Protein AF-A0AAV5VE83-F1 (afdb_monomer_lite)

InterPro domains:
  IPR029058 Alpha/Beta hydrolase fold [G3DSA:3.40.50.1820] (1-94)
  IPR029058 Alpha/Beta hydrolase fold [SSF53474] (2-59)

Foldseek 3Di:
DDPPPCVCLAPVPVVVNVVCVVVVNDDPFSVLLSVLVNQQVVCCLQAVGSPDDDQDPQRWDWDRTSDIDDIDGCVCVVVCCVPVNVVCVVVVNPPDPPDCDVVNVVCCVVCVVVVVVVSVVPDDPPRDHPDPDDPPPDD

Radius of gyration: 19.57 Å; chains: 1; bounding box: 44×29×53 Å

Sequence (139 aa):
TIHCMELCFLWFYPYEWEKAQAEGRIKSSDLHVADNLGQAWTNFAKYGTPGWAPMGDDFEFVVISDTVSDMMHDWGAQADLLFNEELPALLKMDLHPFHIDPVVKNQIEIQAPIILQTWLKATCPSWKPLDTDTVTVFP

Secondary structure (DSSP, 8-state):
--TTTTHHHHH--HHHHHHHHHTT---HHHHHHHHHHHHHHHHHHHHSSSSSPPP-TT--B--BSSSBPPPB--TTHHHHIIIIIIHHHHTT----S----HHHHHHHHHHHHHHHHHHHHHS-TT---S--S------

Organism: NCBI:txid1538716

pLDDT: mean 78.31, std 16.54, range [28.62, 94.81]

Structure (mmCIF, N/CA/C/O backbone):
data_AF-A0AAV5VE83-F1
#
_entry.id   AF-A0AAV5VE83-F1
#
loop_
_atom_site.group_PDB
_atom_site.id
_atom_site.type_symbol
_atom_site.label_atom_id
_atom_site.label_alt_id
_atom_site.label_comp_id
_atom_site.label_asym_id
_atom_site.label_entity_id
_atom_site.label_seq_id
_atom_site.pdbx_PDB_ins_code
_atom_site.Cartn_x
_atom_site.Cartn_y
_atom_site.Cartn_z
_atom_site.occupancy
_atom_site.B_iso_or_equiv
_atom_site.auth_seq_id
_atom_site.auth_comp_id
_atom_site.auth_asym_id
_atom_site.auth_atom_id
_atom_site.pdbx_PDB_model_num
ATOM 1 N N . THR A 1 1 ? -12.213 7.753 -6.644 1.00 57.03 1 THR A N 1
ATOM 2 C CA . THR A 1 1 ? -11.372 7.306 -5.512 1.00 57.03 1 THR A CA 1
ATOM 3 C C . THR A 1 1 ? -10.569 8.498 -5.040 1.00 57.03 1 THR A C 1
ATOM 5 O O . THR A 1 1 ? -10.124 9.258 -5.891 1.00 57.03 1 THR A O 1
ATOM 8 N N . ILE A 1 2 ? -10.457 8.733 -3.731 1.00 77.12 2 ILE A N 1
ATOM 9 C CA . ILE A 1 2 ? -9.616 9.814 -3.188 1.00 77.12 2 ILE A CA 1
ATOM 10 C C . ILE A 1 2 ? -8.228 9.218 -2.926 1.00 77.12 2 ILE A C 1
ATOM 12 O O . ILE A 1 2 ? -8.132 8.119 -2.386 1.00 77.12 2 ILE A O 1
ATOM 16 N N . HIS A 1 3 ? -7.177 9.906 -3.365 1.00 78.06 3 HIS A N 1
ATOM 17 C CA . HIS A 1 3 ? -5.789 9.482 -3.179 1.00 78.06 3 HIS A CA 1
ATOM 18 C C . HIS A 1 3 ? -5.358 9.653 -1.711 1.00 78.06 3 HIS A C 1
ATOM 20 O O . HIS A 1 3 ? -5.815 10.589 -1.055 1.00 78.06 3 HIS A O 1
ATOM 26 N N . CYS A 1 4 ? -4.486 8.770 -1.215 1.00 80.75 4 CYS A N 1
ATOM 27 C CA . CYS A 1 4 ? -3.943 8.771 0.153 1.00 80.75 4 CYS A CA 1
ATOM 28 C C . CYS A 1 4 ? -4.943 8.472 1.287 1.00 80.75 4 CYS A C 1
ATOM 30 O O . CYS A 1 4 ? -4.666 8.778 2.450 1.00 80.75 4 CYS A O 1
ATOM 32 N N . MET A 1 5 ? -6.112 7.895 0.990 1.00 84.25 5 MET A N 1
ATOM 33 C CA . MET A 1 5 ? -7.103 7.569 2.028 1.00 84.25 5 MET A CA 1
ATOM 34 C C . MET A 1 5 ? -6.631 6.463 2.978 1.00 84.25 5 MET A C 1
ATOM 36 O O . MET A 1 5 ? -7.102 6.392 4.106 1.00 84.25 5 MET A O 1
ATOM 40 N N . GLU A 1 6 ? -5.691 5.621 2.561 1.00 87.38 6 GLU A N 1
ATOM 41 C CA . GLU A 1 6 ? -5.097 4.560 3.375 1.00 87.38 6 GLU A CA 1
ATOM 42 C C . GLU A 1 6 ? -4.247 5.096 4.539 1.00 87.38 6 GLU A C 1
ATOM 44 O O . GLU A 1 6 ? -4.106 4.431 5.566 1.00 87.38 6 GLU A O 1
ATOM 49 N N . LEU A 1 7 ? -3.722 6.325 4.427 1.00 87.25 7 LEU A N 1
ATOM 50 C CA . LEU A 1 7 ? -2.830 6.901 5.436 1.00 87.25 7 LEU A CA 1
ATOM 51 C C . LEU A 1 7 ? -3.508 7.082 6.795 1.00 87.25 7 LEU A C 1
ATOM 53 O O . LEU A 1 7 ? -2.853 6.926 7.827 1.00 87.25 7 LEU A O 1
ATOM 57 N N . CYS A 1 8 ? -4.807 7.398 6.824 1.00 86.69 8 CYS A N 1
ATOM 58 C CA . CYS A 1 8 ? -5.513 7.554 8.092 1.00 86.69 8 CYS A CA 1
ATOM 59 C C . CYS A 1 8 ? -5.654 6.217 8.830 1.00 86.69 8 CYS A C 1
ATOM 61 O O . CYS A 1 8 ? -5.597 6.215 10.056 1.00 86.69 8 CYS A O 1
ATOM 63 N N . PHE A 1 9 ? -5.760 5.095 8.112 1.00 88.38 9 PHE A N 1
ATOM 64 C CA . PHE A 1 9 ? -5.822 3.754 8.696 1.00 88.38 9 PHE A CA 1
ATOM 65 C C . PHE A 1 9 ? -4.462 3.282 9.215 1.00 88.38 9 PHE A C 1
ATOM 67 O O . PHE A 1 9 ? -4.409 2.587 10.223 1.00 88.38 9 PHE A O 1
ATOM 74 N N . LEU A 1 10 ? -3.364 3.677 8.565 1.00 86.94 10 LEU A N 1
ATOM 75 C CA . LEU A 1 10 ? -2.021 3.285 8.996 1.00 86.94 10 LEU A CA 1
ATOM 76 C C . LEU A 1 10 ? -1.505 4.125 10.174 1.00 86.94 10 LEU A C 1
ATOM 78 O O . LEU A 1 10 ? -0.930 3.591 11.120 1.00 86.94 10 LEU A O 1
ATOM 82 N N . TRP A 1 11 ? -1.696 5.446 10.117 1.00 84.88 11 TRP A N 1
ATOM 83 C CA . TRP A 1 11 ? -1.089 6.382 11.071 1.00 84.88 11 TRP A CA 1
ATOM 84 C C . TRP A 1 11 ? -2.025 6.851 12.177 1.00 84.88 11 TRP A C 1
ATOM 86 O O . TRP A 1 11 ? -1.569 7.551 13.081 1.00 84.88 11 TRP A O 1
ATOM 96 N N . PHE A 1 12 ? -3.312 6.497 12.106 1.00 82.62 12 PHE A N 1
ATOM 97 C CA . PHE A 1 12 ? -4.325 6.894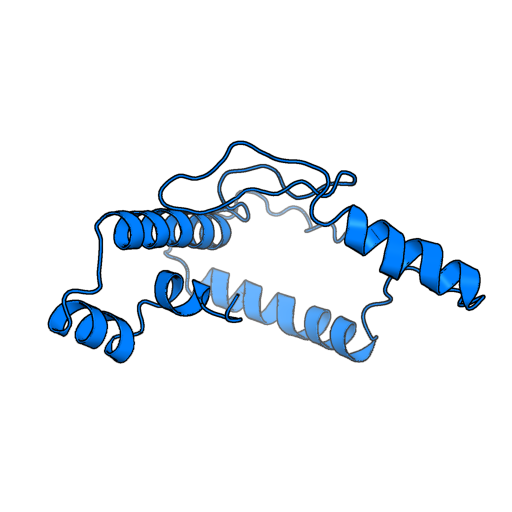 13.085 1.00 82.62 12 PHE A CA 1
ATOM 98 C C . PHE A 1 12 ? -4.253 8.384 13.435 1.00 82.62 12 PHE A C 1
ATOM 100 O O . PHE A 1 12 ? -4.222 8.751 14.609 1.00 82.62 12 PHE A O 1
ATOM 107 N N . TYR A 1 13 ? -4.181 9.258 12.421 1.00 78.94 13 TYR A N 1
ATOM 108 C CA . TYR A 1 13 ? -4.071 10.698 12.658 1.00 78.94 13 TYR A CA 1
ATOM 109 C C . TYR A 1 13 ? -5.173 11.157 13.627 1.00 78.94 13 TYR A C 1
ATOM 111 O O . TYR A 1 13 ? -6.351 11.073 13.258 1.00 78.94 13 TYR A O 1
ATOM 119 N N . PRO A 1 14 ? -4.820 11.638 14.842 1.00 77.94 14 PRO A N 1
ATOM 120 C CA . PRO A 1 14 ? -5.799 11.808 15.914 1.00 77.94 14 PRO A CA 1
ATOM 121 C C . PRO A 1 14 ? -6.956 12.716 15.515 1.00 77.94 14 PRO A C 1
ATOM 123 O O . PRO A 1 14 ? -8.110 12.365 15.722 1.00 77.94 14 PRO A O 1
ATOM 126 N N . TYR A 1 15 ? -6.658 13.824 14.830 1.00 80.19 15 TYR A N 1
ATOM 127 C CA . TYR A 1 15 ? -7.673 14.760 14.346 1.00 80.19 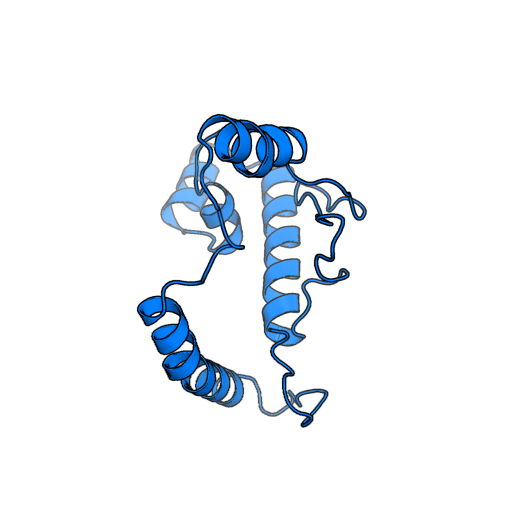15 TYR A CA 1
ATOM 128 C C . TYR A 1 15 ? -8.741 14.092 13.466 1.00 80.19 15 TYR A C 1
ATOM 130 O O . TYR A 1 15 ? -9.929 14.359 13.634 1.00 80.19 15 TYR A O 1
ATOM 138 N N . GLU A 1 16 ? -8.339 13.217 12.542 1.00 80.94 16 GLU A N 1
ATOM 139 C CA . GLU A 1 16 ? -9.264 12.577 11.603 1.00 80.94 16 GLU A CA 1
ATOM 140 C C . GLU A 1 16 ? -10.117 11.509 12.294 1.00 80.94 16 GLU A C 1
ATOM 142 O O . GLU A 1 16 ? -11.332 11.453 12.085 1.00 80.94 16 GLU A O 1
ATOM 147 N N . TRP A 1 17 ? -9.502 10.699 13.160 1.00 82.25 17 TRP A N 1
ATOM 148 C CA . TRP A 1 17 ? -10.191 9.630 13.885 1.00 82.25 17 TRP A CA 1
ATOM 149 C C . TRP A 1 17 ? -11.103 10.164 14.988 1.00 82.25 17 TRP A C 1
ATOM 151 O O . TRP A 1 17 ? -12.256 9.753 15.070 1.00 82.25 17 TRP A O 1
ATOM 161 N N . GLU A 1 18 ? -10.653 11.1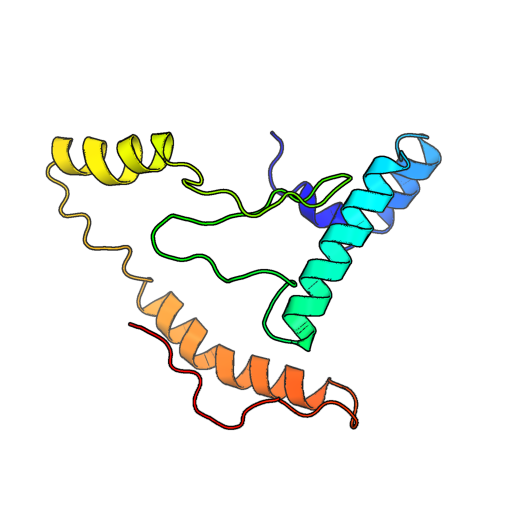28 15.789 1.00 87.00 18 GLU A N 1
ATOM 162 C CA . GLU A 1 18 ? -11.479 11.751 16.831 1.00 87.00 18 GLU A CA 1
ATOM 163 C C . GLU A 1 18 ? -12.685 12.472 16.224 1.00 87.00 18 GLU A C 1
ATOM 165 O O . GLU A 1 18 ? -13.811 12.329 16.707 1.00 87.00 18 GLU A O 1
ATOM 170 N N . LYS A 1 19 ? -12.479 13.196 15.117 1.00 85.69 19 LYS A N 1
ATOM 171 C CA . LYS A 1 19 ? -13.570 13.844 14.385 1.00 85.69 19 LYS A CA 1
ATOM 172 C C . LYS A 1 19 ? -14.536 12.821 13.795 1.00 85.69 19 LYS A C 1
ATOM 174 O O . LYS A 1 19 ? -15.746 12.977 13.942 1.00 85.69 19 LYS A O 1
ATOM 179 N N . ALA A 1 20 ? -14.031 11.766 13.155 1.00 85.25 20 ALA A N 1
ATOM 180 C CA . ALA A 1 20 ? -14.874 10.704 12.609 1.00 85.25 20 ALA A CA 1
ATOM 181 C C . ALA A 1 20 ? -15.658 9.967 13.706 1.00 85.25 20 ALA A C 1
ATOM 183 O O . ALA A 1 20 ? -16.818 9.617 13.488 1.00 85.25 20 ALA A O 1
ATOM 184 N N . GLN A 1 21 ? -15.068 9.779 14.888 1.00 86.94 21 GLN A N 1
ATOM 185 C CA . GLN A 1 21 ? -15.745 9.218 16.054 1.00 86.94 21 GLN A CA 1
ATOM 186 C C . GLN A 1 21 ? -16.868 10.140 16.539 1.00 86.94 21 GLN A C 1
ATOM 188 O O . GLN A 1 21 ? -17.998 9.685 16.713 1.00 86.94 21 GLN A O 1
ATOM 193 N N . ALA A 1 22 ? -16.576 11.431 16.726 1.00 90.88 22 ALA A N 1
ATOM 194 C CA . ALA A 1 22 ? -17.547 12.424 17.188 1.00 90.88 22 ALA A CA 1
ATOM 195 C C . ALA A 1 22 ? -18.729 12.582 16.216 1.00 90.88 22 ALA A C 1
ATOM 197 O O . ALA A 1 22 ? -19.867 12.767 16.641 1.00 90.88 22 ALA A O 1
ATOM 198 N N . GLU A 1 23 ? -18.466 12.465 14.914 1.00 94.00 23 GLU A N 1
ATOM 199 C CA . GLU A 1 23 ? -19.474 12.511 13.850 1.00 94.00 23 GLU A CA 1
ATOM 200 C C . GLU A 1 23 ? -20.175 11.157 13.616 1.00 94.00 23 GLU A C 1
ATOM 202 O O . GLU A 1 23 ? -21.041 11.060 12.747 1.00 94.00 23 GLU A O 1
ATOM 207 N N . GLY A 1 24 ? -19.817 10.102 14.360 1.00 90.88 24 GLY A N 1
ATOM 208 C CA . GLY A 1 24 ? -20.417 8.769 14.228 1.00 90.88 24 GLY A CA 1
ATOM 209 C C . GLY A 1 24 ? -20.141 8.089 12.882 1.00 90.88 24 GLY A C 1
ATOM 210 O O . GLY A 1 24 ? -20.942 7.276 12.424 1.00 90.88 24 GLY A O 1
ATOM 211 N N . ARG A 1 25 ? -19.032 8.443 12.220 1.00 89.75 25 ARG A N 1
ATOM 212 C CA . ARG A 1 25 ? -18.656 7.933 10.892 1.00 89.75 25 ARG A CA 1
ATOM 213 C C . ARG A 1 25 ? -17.814 6.661 10.928 1.00 89.75 25 ARG A C 1
ATOM 215 O O . ARG A 1 25 ? -17.749 5.993 9.902 1.00 89.75 25 ARG A O 1
ATOM 222 N N . ILE A 1 26 ? -17.199 6.336 12.066 1.00 88.75 26 ILE A N 1
ATOM 223 C CA . ILE A 1 26 ? -16.399 5.114 12.228 1.00 88.75 26 ILE A CA 1
ATOM 224 C C . ILE A 1 26 ? -17.320 3.900 12.319 1.00 88.75 26 ILE A C 1
ATOM 226 O O . ILE A 1 26 ? -18.208 3.832 13.173 1.00 88.75 26 ILE A O 1
ATOM 230 N N . LYS A 1 27 ? -17.060 2.914 11.468 1.00 90.50 27 LYS A N 1
ATOM 231 C CA . LYS A 1 27 ? -17.705 1.602 11.467 1.00 90.50 27 LYS A CA 1
ATOM 232 C C . LYS A 1 27 ? -16.735 0.536 11.965 1.00 90.50 27 LYS A C 1
ATOM 234 O O . LYS A 1 27 ? -15.521 0.693 11.891 1.00 90.50 27 LYS A O 1
ATOM 239 N N . SER A 1 28 ? -17.264 -0.606 12.400 1.00 90.12 28 SER A N 1
ATOM 240 C CA . SER A 1 28 ? -16.435 -1.765 12.768 1.00 90.12 28 SER A CA 1
ATOM 241 C C . SER A 1 28 ? -15.534 -2.233 11.619 1.00 90.12 28 SER A C 1
ATOM 243 O O . SER A 1 28 ? -14.399 -2.623 11.859 1.00 90.12 28 SER A O 1
ATOM 245 N N . SER A 1 29 ? -16.002 -2.120 10.372 1.00 89.69 29 SER A N 1
ATOM 246 C CA . SER A 1 29 ? -15.196 -2.408 9.181 1.00 89.69 29 SER A CA 1
ATOM 247 C C . SER A 1 29 ? -13.955 -1.520 9.078 1.00 89.69 29 SER A C 1
ATOM 249 O O . SER A 1 29 ? -12.907 -2.001 8.671 1.00 89.69 29 SER A O 1
ATOM 251 N N . ASP A 1 30 ? -14.042 -0.250 9.483 1.00 89.19 30 ASP A N 1
ATOM 252 C CA . ASP A 1 30 ? -12.918 0.692 9.414 1.00 89.19 30 ASP A CA 1
ATOM 253 C C . ASP A 1 30 ? -11.811 0.297 10.401 1.00 89.19 30 ASP A C 1
ATOM 255 O O . ASP A 1 30 ? -10.624 0.408 10.100 1.00 89.19 30 ASP A O 1
ATOM 259 N N . LEU A 1 31 ? -12.205 -0.224 11.567 1.00 89.94 31 LEU A N 1
ATOM 260 C CA . LEU A 1 31 ? -11.276 -0.762 12.560 1.00 89.94 31 LEU A CA 1
ATOM 261 C C . LEU A 1 31 ? -10.593 -2.038 12.059 1.00 89.94 31 LEU A C 1
ATOM 263 O O . LEU A 1 31 ? -9.395 -2.193 12.266 1.00 89.94 31 LEU A O 1
ATOM 267 N N . HIS A 1 32 ? -11.322 -2.921 11.370 1.00 90.75 32 HIS A N 1
ATOM 268 C CA . HIS A 1 32 ? -10.728 -4.122 10.772 1.00 90.75 32 HIS A CA 1
ATOM 269 C C . HIS A 1 32 ? -9.735 -3.775 9.658 1.00 90.75 32 HIS A C 1
ATOM 271 O O . HIS A 1 32 ? -8.651 -4.348 9.615 1.00 90.75 32 HIS A O 1
ATOM 277 N N . VAL A 1 33 ? -10.058 -2.801 8.799 1.00 92.31 33 VAL A N 1
ATOM 278 C CA . VAL A 1 33 ? -9.121 -2.298 7.778 1.00 92.31 33 VAL A CA 1
ATOM 279 C C . VAL A 1 33 ? -7.838 -1.795 8.437 1.00 92.31 33 VAL A C 1
ATOM 281 O O . VAL A 1 33 ? -6.744 -2.142 7.994 1.00 92.31 33 VAL A O 1
ATOM 284 N N . ALA A 1 34 ? -7.963 -1.002 9.505 1.00 90.81 34 ALA A N 1
ATOM 285 C CA . ALA A 1 34 ? -6.813 -0.459 10.217 1.00 90.81 34 ALA A CA 1
ATOM 286 C C . ALA A 1 34 ? -5.959 -1.550 10.885 1.00 90.81 34 ALA A C 1
ATOM 288 O O . ALA A 1 34 ? -4.732 -1.488 10.819 1.00 90.81 34 ALA A O 1
ATOM 289 N N . ASP A 1 35 ? -6.591 -2.566 11.480 1.00 93.19 35 ASP A N 1
ATOM 290 C CA . ASP A 1 35 ? -5.898 -3.704 12.096 1.00 93.19 35 ASP A CA 1
ATOM 291 C C . ASP A 1 35 ? -5.157 -4.546 11.047 1.00 93.19 35 ASP A C 1
ATOM 293 O O . ASP A 1 35 ? -3.958 -4.786 11.182 1.00 93.19 35 ASP A O 1
ATOM 297 N N . ASN A 1 36 ? -5.824 -4.890 9.940 1.00 93.56 36 ASN A N 1
ATOM 298 C CA . ASN A 1 36 ? -5.231 -5.642 8.832 1.00 93.56 36 ASN A CA 1
ATOM 299 C C . ASN A 1 36 ? -4.036 -4.895 8.212 1.00 93.56 36 ASN A C 1
ATOM 301 O O . ASN A 1 36 ? -2.964 -5.472 8.010 1.00 93.56 36 ASN A O 1
ATOM 305 N N . LEU A 1 37 ? -4.198 -3.595 7.935 1.00 93.88 37 LEU A N 1
ATOM 306 C CA . LEU A 1 37 ? -3.141 -2.760 7.359 1.00 93.88 37 LEU A CA 1
ATOM 307 C C . LEU A 1 37 ? -1.977 -2.568 8.342 1.00 93.88 37 LEU A C 1
ATOM 309 O O . LEU A 1 37 ? -0.812 -2.680 7.955 1.00 93.88 37 LEU A O 1
ATOM 313 N N . GLY A 1 38 ? -2.279 -2.325 9.619 1.00 92.38 38 GLY A N 1
ATOM 314 C CA . GLY A 1 38 ? -1.283 -2.199 10.680 1.00 92.38 38 GLY A CA 1
ATOM 315 C C . GLY A 1 38 ? -0.506 -3.496 10.902 1.00 92.38 38 GLY A C 1
ATOM 316 O O . GLY A 1 38 ? 0.720 -3.470 11.049 1.00 92.38 38 GLY A O 1
ATOM 317 N N . GLN A 1 39 ? -1.178 -4.646 10.866 1.00 92.62 39 GLN A N 1
ATOM 318 C CA . GLN A 1 39 ? -0.535 -5.952 10.968 1.00 92.62 39 GLN A CA 1
ATOM 319 C C . GLN A 1 39 ? 0.402 -6.199 9.784 1.00 92.62 39 GLN A C 1
ATOM 321 O O . GLN A 1 39 ? 1.568 -6.521 10.002 1.00 92.62 39 GLN A O 1
ATOM 326 N N . ALA A 1 40 ? -0.058 -5.979 8.551 1.00 93.19 40 ALA A N 1
ATOM 327 C CA . ALA A 1 40 ? 0.775 -6.121 7.358 1.00 93.19 40 ALA A CA 1
ATOM 328 C C . ALA A 1 40 ? 2.012 -5.210 7.406 1.00 93.19 40 ALA A C 1
ATOM 330 O O . ALA A 1 40 ? 3.139 -5.666 7.201 1.00 93.19 40 ALA A O 1
ATOM 331 N N . TRP A 1 41 ? 1.824 -3.933 7.750 1.00 94.19 41 TRP A N 1
ATOM 332 C CA . TRP A 1 41 ? 2.919 -2.967 7.818 1.00 94.19 41 TRP A CA 1
ATOM 333 C C . TRP A 1 41 ? 3.926 -3.312 8.915 1.00 94.19 41 TRP A C 1
ATOM 335 O O . TRP A 1 41 ? 5.137 -3.269 8.703 1.00 94.19 41 TRP A O 1
ATOM 345 N N . THR A 1 42 ? 3.441 -3.705 10.095 1.00 89.94 42 THR A N 1
ATOM 346 C CA . THR A 1 42 ? 4.321 -4.086 11.206 1.00 89.94 42 THR A CA 1
ATOM 347 C C . THR A 1 42 ? 5.004 -5.430 10.978 1.00 89.94 42 THR A C 1
ATOM 349 O O . THR A 1 42 ? 6.152 -5.582 11.395 1.00 89.94 42 THR A O 1
ATOM 352 N N . ASN A 1 43 ? 4.363 -6.381 10.296 1.00 88.75 43 ASN A N 1
ATOM 353 C CA . ASN A 1 43 ? 5.000 -7.619 9.851 1.00 88.75 43 ASN A CA 1
ATOM 354 C C . ASN A 1 43 ? 6.125 -7.317 8.868 1.00 88.75 43 ASN A C 1
ATOM 356 O O . ASN A 1 43 ? 7.243 -7.784 9.076 1.00 88.75 43 ASN A O 1
ATOM 360 N N . PHE A 1 44 ? 5.872 -6.469 7.869 1.00 91.44 44 PHE A N 1
ATOM 361 C CA . PHE A 1 44 ? 6.902 -6.054 6.923 1.00 91.44 44 PHE A CA 1
ATOM 362 C C . PHE A 1 44 ? 8.089 -5.414 7.645 1.00 91.44 44 PHE A C 1
ATOM 364 O O . PHE A 1 44 ? 9.236 -5.797 7.434 1.00 91.44 44 PHE A O 1
ATOM 371 N N . ALA A 1 45 ? 7.816 -4.519 8.590 1.00 85.25 45 ALA A N 1
ATOM 372 C CA . ALA A 1 45 ? 8.856 -3.853 9.358 1.00 85.25 45 ALA A CA 1
ATOM 373 C C . ALA A 1 45 ? 9.661 -4.817 10.263 1.00 85.25 45 ALA A C 1
ATOM 375 O O . ALA A 1 45 ? 10.864 -4.639 10.463 1.00 85.25 45 ALA A O 1
ATOM 376 N N . LYS A 1 46 ? 9.013 -5.849 10.822 1.00 81.38 46 LYS A N 1
ATOM 377 C CA . LYS A 1 46 ? 9.647 -6.839 11.716 1.00 81.38 46 LYS A CA 1
ATOM 378 C C . LYS A 1 46 ? 10.375 -7.959 10.976 1.00 81.38 46 LYS A C 1
ATOM 380 O O . LYS A 1 46 ? 11.386 -8.444 11.484 1.00 81.38 46 LYS A O 1
ATOM 385 N N . TYR A 1 47 ? 9.829 -8.406 9.848 1.00 83.88 47 TYR A N 1
ATOM 386 C CA . TYR A 1 47 ? 10.184 -9.668 9.193 1.00 83.88 47 TYR A CA 1
ATOM 387 C C . TYR A 1 47 ? 10.593 -9.503 7.725 1.00 83.88 47 TYR A C 1
ATOM 389 O O . TYR A 1 47 ? 10.973 -10.485 7.098 1.00 83.88 47 TYR A O 1
ATOM 397 N N . GLY A 1 48 ? 10.501 -8.299 7.153 1.00 85.56 48 GLY A N 1
ATOM 398 C CA . GLY A 1 48 ? 10.741 -8.062 5.725 1.00 85.56 48 GLY A CA 1
ATOM 399 C C . GLY A 1 48 ? 9.633 -8.593 4.809 1.00 85.56 48 GLY A C 1
ATOM 400 O O . GLY A 1 48 ? 9.755 -8.514 3.593 1.00 85.56 48 GLY A O 1
ATOM 401 N N . THR A 1 49 ? 8.542 -9.118 5.372 1.00 90.94 49 THR A N 1
ATOM 402 C CA . THR A 1 49 ? 7.367 -9.605 4.640 1.00 90.94 49 THR A CA 1
ATOM 403 C C . THR A 1 49 ? 6.088 -9.182 5.362 1.00 90.94 49 THR A C 1
ATOM 405 O O . THR A 1 49 ? 6.032 -9.267 6.590 1.00 90.94 49 THR A O 1
ATOM 408 N N . PRO A 1 50 ? 5.044 -8.743 4.640 1.00 90.19 50 PRO A N 1
ATOM 409 C CA . PRO A 1 50 ? 3.759 -8.391 5.239 1.00 90.19 50 PRO A CA 1
ATOM 410 C C . PRO A 1 50 ? 2.935 -9.607 5.713 1.00 90.19 50 PRO A C 1
ATOM 412 O O . PRO A 1 50 ? 1.944 -9.431 6.421 1.00 90.19 50 PRO A O 1
ATOM 415 N N . GLY A 1 51 ? 3.358 -10.835 5.387 1.00 88.75 51 GLY A N 1
ATOM 416 C CA . GLY A 1 51 ? 2.630 -12.075 5.694 1.00 88.75 51 GLY A CA 1
ATOM 417 C C . GLY A 1 51 ? 2.161 -12.853 4.460 1.00 88.75 51 GLY A C 1
ATOM 418 O O . GLY A 1 51 ? 1.498 -13.874 4.603 1.00 88.75 51 GLY A O 1
ATOM 419 N N . TRP A 1 52 ? 2.523 -12.396 3.262 1.00 89.88 52 TRP A N 1
ATOM 420 C CA . TRP A 1 52 ? 2.280 -13.065 1.982 1.00 89.88 52 TRP A CA 1
ATOM 421 C C . TRP A 1 52 ? 3.530 -12.996 1.093 1.00 89.88 52 TRP A C 1
ATOM 423 O O . TRP A 1 52 ? 4.524 -12.349 1.444 1.00 89.88 52 TRP A O 1
ATOM 433 N N . ALA A 1 53 ? 3.497 -13.719 -0.029 1.00 88.88 53 ALA A N 1
ATOM 434 C CA . ALA A 1 53 ? 4.601 -13.763 -0.983 1.00 88.88 53 ALA A CA 1
ATOM 435 C C . ALA A 1 53 ? 4.832 -12.387 -1.647 1.00 88.88 53 ALA A C 1
ATOM 437 O O . ALA A 1 53 ? 3.880 -11.621 -1.798 1.00 88.88 53 ALA A O 1
ATOM 438 N N . PRO A 1 54 ? 6.079 -12.045 -2.014 1.00 87.31 54 PRO A N 1
ATOM 439 C CA . PRO A 1 54 ? 6.362 -10.826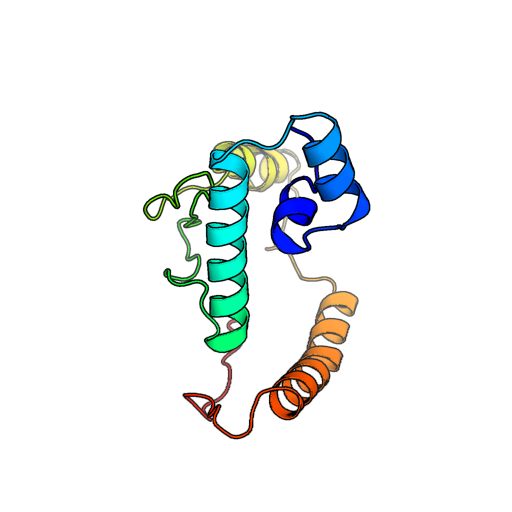 -2.767 1.00 87.31 54 PRO A CA 1
ATOM 440 C C . PRO A 1 54 ? 5.711 -10.868 -4.157 1.00 87.31 54 PRO A C 1
ATOM 442 O O . PRO A 1 54 ? 5.435 -11.947 -4.677 1.00 87.31 54 PRO A O 1
ATOM 445 N N . MET A 1 55 ? 5.508 -9.689 -4.748 1.00 87.69 55 MET A N 1
ATOM 446 C CA . MET A 1 55 ? 5.093 -9.554 -6.146 1.00 87.69 55 MET A CA 1
ATOM 447 C C . MET A 1 55 ? 6.169 -10.148 -7.065 1.00 87.69 55 MET A C 1
ATOM 449 O O . MET A 1 55 ? 7.354 -9.840 -6.904 1.00 87.69 55 MET A O 1
ATOM 453 N N . GLY A 1 56 ? 5.745 -11.002 -7.989 1.00 86.38 56 GLY A N 1
ATOM 454 C CA . GLY A 1 56 ? 6.533 -11.575 -9.070 1.00 86.38 56 GLY A CA 1
ATOM 455 C C . GLY A 1 56 ? 6.111 -11.016 -10.430 1.00 86.38 56 GLY A C 1
ATOM 456 O O . GLY A 1 56 ? 5.612 -9.893 -10.531 1.00 86.38 56 GLY A O 1
ATOM 457 N N . ASP A 1 57 ? 6.339 -11.807 -11.478 1.00 86.88 57 ASP A N 1
ATOM 458 C CA . ASP A 1 57 ? 6.138 -11.387 -12.871 1.00 86.88 57 ASP A CA 1
ATOM 459 C C . ASP A 1 57 ? 4.651 -11.276 -13.256 1.00 86.88 57 ASP A C 1
ATOM 461 O O . ASP A 1 57 ? 4.313 -10.550 -14.188 1.00 86.88 57 ASP A O 1
ATOM 465 N N . ASP A 1 58 ? 3.757 -11.930 -12.506 1.00 86.94 58 ASP A N 1
ATOM 466 C CA . ASP A 1 58 ? 2.304 -11.910 -12.734 1.00 86.94 58 ASP A CA 1
ATOM 467 C C . ASP A 1 58 ? 1.604 -10.778 -11.948 1.00 86.94 58 ASP A C 1
ATOM 469 O O . ASP A 1 58 ? 0.384 -10.797 -11.744 1.00 86.94 58 ASP A O 1
ATOM 473 N N . PHE A 1 59 ? 2.375 -9.792 -11.470 1.00 88.56 59 PHE A N 1
ATOM 474 C CA . PHE A 1 59 ? 1.898 -8.632 -10.712 1.00 88.56 59 PHE A CA 1
ATOM 475 C C . PHE A 1 59 ? 0.985 -9.013 -9.540 1.00 88.56 59 PHE A C 1
ATOM 477 O O . PHE A 1 59 ? -0.102 -8.448 -9.358 1.00 88.56 59 PHE A O 1
ATOM 484 N N . GLU A 1 60 ? 1.418 -9.989 -8.740 1.00 91.81 60 GLU A N 1
ATOM 485 C CA . GLU A 1 60 ? 0.636 -10.487 -7.620 1.00 91.81 60 GLU A CA 1
ATOM 486 C C . GLU A 1 60 ? 0.343 -9.398 -6.586 1.00 91.81 60 GLU A C 1
ATOM 488 O O . GLU A 1 60 ? 1.208 -8.602 -6.204 1.00 91.81 60 GLU A O 1
ATOM 493 N N . PHE A 1 61 ? -0.893 -9.379 -6.096 1.00 94.19 61 PHE A N 1
ATOM 494 C CA . PHE A 1 61 ? -1.353 -8.383 -5.139 1.00 94.19 61 PHE A CA 1
ATOM 495 C C . PHE A 1 61 ? -2.388 -8.947 -4.171 1.00 94.19 61 PHE A C 1
ATOM 497 O O . PHE A 1 61 ? -3.033 -9.960 -4.421 1.00 94.19 61 PHE A O 1
ATOM 504 N N . VAL A 1 62 ? -2.588 -8.239 -3.062 1.00 94.25 62 VAL A N 1
ATOM 505 C CA . VAL A 1 62 ? -3.683 -8.497 -2.124 1.00 94.25 62 VAL A CA 1
ATOM 506 C C . VAL A 1 62 ? -4.525 -7.241 -1.959 1.00 94.25 62 VAL A C 1
ATOM 508 O O . VAL A 1 62 ? -4.021 -6.117 -2.031 1.00 94.25 62 VAL A O 1
ATOM 511 N N . VAL A 1 63 ? -5.815 -7.424 -1.701 1.00 94.62 63 VAL A N 1
ATOM 512 C CA . VAL A 1 63 ? -6.725 -6.345 -1.325 1.00 94.62 63 VAL A CA 1
ATOM 513 C C . VAL A 1 63 ? -6.865 -6.340 0.190 1.00 94.62 63 VAL A C 1
ATOM 515 O O . VAL A 1 63 ? -7.329 -7.309 0.791 1.00 94.62 63 VAL A O 1
ATOM 518 N N . ILE A 1 64 ? -6.475 -5.227 0.808 1.00 93.31 64 ILE A N 1
ATOM 519 C CA . ILE A 1 64 ? -6.657 -4.994 2.241 1.00 93.31 64 ILE A CA 1
ATOM 520 C C . ILE A 1 64 ? -7.954 -4.212 2.432 1.00 93.31 64 ILE A C 1
ATOM 522 O O . ILE A 1 64 ? -8.077 -3.064 2.004 1.00 93.31 64 ILE A O 1
ATOM 526 N N . SER A 1 65 ? -8.926 -4.852 3.072 1.00 92.25 65 SER A N 1
ATOM 527 C CA . SER A 1 65 ? -10.236 -4.287 3.397 1.00 92.25 65 SER A CA 1
ATOM 528 C C . SER A 1 65 ? -10.645 -4.708 4.817 1.00 92.25 65 SER A C 1
ATOM 530 O O . SER A 1 65 ? -9.778 -4.910 5.672 1.00 92.25 65 SER A O 1
ATOM 532 N N . ASP A 1 66 ? -11.943 -4.846 5.098 1.00 89.75 66 ASP A N 1
ATOM 533 C CA . ASP A 1 66 ? -12.412 -5.448 6.354 1.00 89.75 66 ASP A CA 1
ATOM 534 C C . ASP A 1 66 ? -11.936 -6.904 6.508 1.00 89.75 66 ASP A C 1
ATOM 536 O O . ASP A 1 66 ? -11.792 -7.395 7.627 1.00 89.75 66 ASP A O 1
ATOM 540 N N . THR A 1 67 ? -11.596 -7.549 5.391 1.00 92.44 67 THR A N 1
ATOM 541 C CA . THR A 1 67 ? -10.754 -8.749 5.319 1.00 92.44 67 THR A CA 1
ATOM 542 C C . THR A 1 67 ? -9.548 -8.534 4.400 1.00 92.44 67 THR A C 1
ATOM 544 O O . THR A 1 67 ? -9.567 -7.655 3.533 1.00 92.44 67 THR A O 1
ATOM 547 N N . VAL A 1 68 ? -8.513 -9.362 4.549 1.00 92.00 68 VAL A N 1
ATOM 548 C CA . VAL A 1 68 ? -7.422 -9.476 3.566 1.00 92.00 68 VAL A CA 1
ATOM 549 C C . VAL A 1 68 ? -7.797 -10.559 2.557 1.00 92.00 68 VAL A C 1
ATOM 551 O O . VAL A 1 68 ? -8.207 -11.647 2.960 1.00 92.00 68 VAL A O 1
ATOM 554 N N . SER A 1 69 ? -7.708 -10.254 1.262 1.00 94.00 69 SER A N 1
ATOM 555 C CA . SER A 1 69 ? -7.987 -11.236 0.210 1.00 94.00 69 SER A CA 1
ATOM 556 C C . SER A 1 69 ? -6.917 -12.329 0.145 1.00 94.00 69 SER A C 1
ATOM 558 O O . SER A 1 69 ? -5.790 -12.143 0.604 1.00 94.00 69 SER A O 1
ATOM 560 N N . ASP A 1 70 ? -7.240 -13.431 -0.533 1.00 93.56 70 ASP A N 1
ATOM 561 C CA . ASP A 1 70 ? -6.212 -14.317 -1.082 1.00 93.56 70 ASP A CA 1
ATOM 562 C C . ASP A 1 70 ? -5.333 -13.562 -2.098 1.00 93.56 70 ASP A C 1
ATOM 564 O O . ASP A 1 70 ? -5.682 -12.461 -2.548 1.00 93.56 70 ASP A O 1
ATOM 568 N N . MET A 1 71 ? -4.193 -14.157 -2.461 1.00 94.31 71 MET A N 1
ATOM 569 C CA . MET A 1 71 ? -3.330 -13.610 -3.509 1.00 94.31 71 MET A CA 1
ATOM 570 C C . MET A 1 71 ? -4.094 -13.527 -4.834 1.00 94.31 71 MET A C 1
ATOM 572 O O . MET A 1 71 ? -4.688 -14.506 -5.289 1.00 94.31 71 MET A O 1
ATOM 576 N N . MET A 1 72 ? -4.071 -12.348 -5.438 1.00 94.81 72 MET A N 1
ATOM 577 C CA . MET A 1 72 ? -4.630 -12.046 -6.749 1.00 94.81 72 MET A CA 1
ATOM 578 C C . MET A 1 72 ? -3.492 -11.801 -7.745 1.00 94.81 72 MET A C 1
ATOM 580 O O . MET A 1 72 ? -2.363 -11.554 -7.335 1.00 94.81 72 MET A O 1
ATOM 584 N N . HIS A 1 73 ? -3.798 -11.847 -9.040 1.00 94.50 73 HIS A N 1
ATOM 585 C CA . HIS A 1 73 ? -2.840 -11.698 -10.144 1.00 94.50 73 HIS A CA 1
ATOM 586 C C . HIS A 1 73 ? -3.306 -10.608 -11.113 1.00 94.50 73 HIS A C 1
ATOM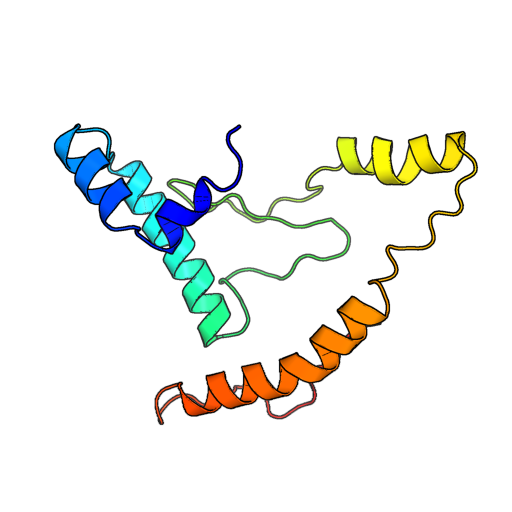 588 O O . HIS A 1 73 ? -4.478 -10.214 -11.072 1.00 94.50 73 HIS A O 1
ATOM 594 N N . ASP A 1 74 ? -2.415 -10.155 -11.994 1.00 92.12 74 ASP A N 1
ATOM 595 C CA . ASP A 1 74 ? -2.711 -9.210 -13.076 1.00 92.12 74 ASP A CA 1
ATOM 596 C C . ASP A 1 74 ? -3.143 -7.819 -12.577 1.00 92.12 74 ASP A C 1
ATOM 598 O O . ASP A 1 74 ? -4.070 -7.190 -13.116 1.00 92.12 74 ASP A O 1
ATOM 602 N N . TRP A 1 75 ? -2.497 -7.312 -11.516 1.00 91.94 75 TRP A N 1
ATOM 603 C CA . TRP A 1 75 ? -2.831 -5.991 -10.983 1.00 91.94 75 TRP A CA 1
ATOM 604 C C . TRP A 1 75 ? -2.669 -4.902 -12.049 1.00 91.94 75 TRP A C 1
ATOM 606 O O . TRP A 1 75 ? -1.570 -4.588 -12.491 1.00 91.94 75 TRP A O 1
ATOM 616 N N . GLY A 1 76 ? -3.783 -4.281 -12.441 1.00 90.94 76 GLY A N 1
ATOM 617 C CA . GLY A 1 76 ? -3.758 -3.176 -13.397 1.00 90.94 76 GLY A CA 1
ATOM 618 C C . GLY A 1 76 ? -3.496 -3.584 -14.849 1.00 90.94 76 GLY A C 1
ATOM 619 O O . GLY A 1 76 ? -3.226 -2.695 -15.651 1.00 90.94 76 GLY A O 1
ATOM 620 N N . ALA A 1 77 ? -3.649 -4.861 -15.222 1.00 90.38 77 ALA A N 1
ATOM 621 C CA . ALA A 1 77 ? -3.282 -5.375 -16.549 1.00 90.38 77 ALA A CA 1
ATOM 622 C C . ALA A 1 77 ? -3.834 -4.575 -17.746 1.00 90.38 77 ALA A C 1
ATOM 624 O O . ALA A 1 77 ? -3.141 -4.372 -18.733 1.00 90.38 77 ALA A O 1
ATOM 625 N N . GLN A 1 78 ? -5.067 -4.057 -17.673 1.00 90.19 78 GLN A N 1
ATOM 626 C CA . GLN A 1 78 ? -5.612 -3.217 -18.755 1.00 90.19 78 GLN A CA 1
ATOM 627 C C . GLN A 1 78 ? -4.879 -1.876 -18.895 1.00 90.19 78 GLN A C 1
ATOM 629 O O . GLN A 1 78 ? -4.718 -1.367 -20.003 1.00 90.19 78 GLN A O 1
ATOM 634 N N . ALA A 1 79 ? -4.482 -1.279 -17.770 1.00 88.69 79 ALA A N 1
ATOM 635 C CA . ALA A 1 79 ? -3.721 -0.038 -17.766 1.00 88.69 79 ALA A CA 1
ATOM 636 C C . ALA A 1 79 ? -2.272 -0.294 -18.192 1.00 88.69 79 ALA A C 1
ATOM 638 O O . ALA A 1 79 ? -1.729 0.504 -18.947 1.00 88.69 79 ALA A O 1
ATOM 639 N N . ASP A 1 80 ? -1.684 -1.406 -17.753 1.00 86.69 80 ASP A N 1
ATOM 640 C CA . ASP A 1 80 ? -0.354 -1.846 -18.170 1.00 86.69 80 ASP A CA 1
ATOM 641 C C . ASP A 1 80 ? -0.288 -2.050 -19.693 1.00 86.69 80 ASP A C 1
ATOM 643 O O . ASP A 1 80 ? 0.483 -1.367 -20.368 1.00 86.69 80 ASP A O 1
ATOM 647 N N . LEU A 1 81 ? -1.221 -2.829 -20.255 1.00 87.62 81 LEU A N 1
ATOM 648 C CA . LEU A 1 81 ? -1.358 -3.021 -21.701 1.00 87.62 81 LEU A CA 1
ATOM 649 C C . LEU A 1 81 ? -1.449 -1.682 -22.444 1.00 87.62 81 LEU A C 1
ATOM 651 O O . LEU A 1 81 ? -0.715 -1.438 -23.397 1.00 87.62 81 LEU A O 1
ATOM 655 N N . LEU A 1 82 ? -2.328 -0.777 -22.013 1.00 87.75 82 LEU A N 1
ATOM 656 C CA . LEU A 1 82 ? -2.520 0.481 -22.730 1.00 87.75 82 LEU A CA 1
ATOM 657 C C . LEU A 1 82 ? -1.314 1.424 -22.602 1.00 87.75 82 LEU A C 1
ATOM 659 O O . LEU A 1 82 ? -0.852 1.980 -23.599 1.00 87.75 82 LEU A O 1
ATOM 663 N N . PHE A 1 83 ? -0.847 1.674 -21.379 1.00 86.38 83 PHE A N 1
ATOM 664 C CA . PHE A 1 83 ? 0.113 2.744 -21.094 1.00 86.38 83 PHE A CA 1
ATOM 665 C C . PHE A 1 83 ? 1.571 2.305 -21.210 1.00 86.38 83 PHE A C 1
ATOM 667 O O . PHE A 1 83 ? 2.406 3.145 -21.550 1.00 86.38 83 PHE A O 1
ATOM 674 N N . ASN A 1 84 ? 1.867 1.028 -20.963 1.00 82.31 84 ASN A N 1
ATOM 675 C CA . ASN A 1 84 ? 3.226 0.495 -20.977 1.00 82.31 84 ASN A CA 1
ATOM 676 C C . ASN A 1 84 ? 3.524 -0.343 -22.232 1.00 82.31 84 ASN A C 1
ATOM 678 O O . ASN A 1 84 ? 4.693 -0.442 -22.601 1.00 82.31 84 ASN A O 1
ATOM 682 N N . GLU A 1 85 ? 2.510 -0.853 -22.948 1.00 83.62 85 GLU A N 1
ATOM 683 C CA . GLU A 1 85 ? 2.719 -1.600 -24.201 1.00 83.62 85 GLU A CA 1
ATOM 684 C C . GLU A 1 85 ? 2.210 -0.860 -25.452 1.00 83.62 85 GLU A C 1
ATOM 686 O O . GLU A 1 85 ? 3.002 -0.465 -26.316 1.00 83.62 85 GLU A O 1
ATOM 691 N N . GLU A 1 86 ? 0.897 -0.633 -25.567 1.00 88.19 86 GLU A N 1
ATOM 692 C CA . GLU A 1 86 ? 0.262 -0.142 -26.798 1.00 88.19 86 GLU A CA 1
ATOM 693 C C . GLU A 1 86 ? 0.652 1.300 -27.132 1.00 88.19 86 GLU A C 1
ATOM 695 O O . GLU A 1 86 ? 1.074 1.598 -28.254 1.00 88.19 86 GLU A O 1
ATOM 700 N N . LEU A 1 87 ? 0.511 2.218 -26.174 1.00 83.19 87 LEU A N 1
ATOM 701 C CA . LEU A 1 87 ? 0.808 3.634 -26.380 1.00 83.19 87 LEU A CA 1
ATOM 702 C C . LEU A 1 87 ? 2.297 3.863 -26.697 1.00 83.19 87 LEU A C 1
ATOM 704 O O . LEU A 1 87 ? 2.582 4.572 -27.667 1.00 83.19 87 LEU A O 1
ATOM 708 N N . PRO A 1 88 ? 3.255 3.243 -25.986 1.00 83.31 88 PRO A N 1
ATOM 709 C CA . PRO A 1 88 ? 4.672 3.312 -26.338 1.00 83.31 88 PRO A CA 1
ATOM 710 C C . PRO A 1 88 ? 4.966 2.782 -27.741 1.00 83.31 88 PRO A C 1
ATOM 712 O O . PRO A 1 88 ? 5.632 3.465 -28.526 1.00 83.31 88 PRO A O 1
ATOM 715 N N . ALA A 1 89 ? 4.399 1.625 -28.102 1.00 82.31 89 ALA A N 1
ATOM 716 C CA . ALA A 1 89 ? 4.557 1.044 -29.433 1.00 82.31 89 ALA A CA 1
ATOM 717 C C . ALA A 1 89 ? 4.002 1.966 -30.535 1.00 82.31 89 ALA A C 1
ATOM 719 O O . ALA A 1 89 ? 4.664 2.196 -31.553 1.00 82.31 89 ALA A O 1
ATOM 720 N N . LEU A 1 90 ? 2.819 2.554 -30.318 1.00 84.50 90 LEU A N 1
ATOM 721 C CA . LEU A 1 90 ? 2.187 3.504 -31.241 1.00 84.50 90 LEU A CA 1
ATOM 722 C C . LEU A 1 90 ? 3.014 4.778 -31.420 1.00 84.50 90 LEU A C 1
ATOM 724 O O . LEU A 1 90 ? 3.158 5.280 -32.539 1.00 84.50 90 LEU A O 1
ATOM 728 N N . LEU A 1 91 ? 3.579 5.293 -30.329 1.00 84.56 91 LEU A N 1
ATOM 729 C CA . LEU A 1 91 ? 4.425 6.482 -30.345 1.00 84.56 91 LEU A CA 1
ATOM 730 C C . LEU A 1 91 ? 5.859 6.187 -30.807 1.00 84.56 91 LEU A C 1
ATOM 732 O O . LEU A 1 91 ? 6.657 7.119 -30.921 1.00 84.56 91 LEU A O 1
ATOM 736 N N . LYS A 1 92 ? 6.187 4.917 -31.098 1.00 80.00 92 LYS A N 1
ATOM 737 C CA . LYS A 1 92 ? 7.555 4.439 -31.362 1.00 80.00 92 LYS A CA 1
ATOM 738 C C . LYS A 1 92 ? 8.528 4.882 -30.267 1.00 80.00 92 LYS A C 1
ATOM 740 O O . LYS A 1 92 ? 9.692 5.176 -30.541 1.00 80.00 92 LYS A O 1
ATOM 745 N N . MET A 1 93 ? 8.022 4.992 -29.043 1.00 68.12 93 MET A N 1
ATOM 746 C CA . MET A 1 93 ? 8.835 5.270 -27.879 1.00 68.12 93 MET A CA 1
ATOM 747 C C . MET A 1 93 ? 9.499 3.959 -27.497 1.00 68.12 93 MET A C 1
ATOM 749 O O . MET A 1 93 ? 8.824 2.999 -27.138 1.00 68.12 93 MET A O 1
ATOM 753 N N . ASP A 1 94 ? 10.823 3.923 -27.594 1.00 64.75 94 ASP A N 1
ATOM 754 C CA . ASP A 1 94 ? 11.613 2.883 -26.951 1.00 64.75 94 ASP A CA 1
ATOM 755 C C . ASP A 1 94 ? 11.588 3.175 -25.447 1.00 64.75 94 ASP A C 1
ATOM 757 O O . ASP A 1 94 ? 12.453 3.866 -24.901 1.00 64.75 94 ASP A O 1
ATOM 761 N N . LEU A 1 95 ? 10.496 2.773 -24.791 1.00 60.22 95 LEU A N 1
ATOM 762 C CA . LEU A 1 95 ? 10.438 2.750 -23.342 1.00 60.22 95 LEU A CA 1
ATOM 763 C C . LEU A 1 95 ? 11.258 1.546 -22.897 1.00 60.22 95 LEU A C 1
ATOM 765 O O . LEU A 1 95 ? 10.738 0.459 -22.663 1.00 60.22 95 LEU A O 1
ATOM 769 N N . HIS A 1 96 ? 12.570 1.742 -22.800 1.00 52.91 96 HIS A N 1
ATOM 770 C CA . HIS A 1 96 ? 13.392 0.867 -21.980 1.00 52.91 96 HIS A CA 1
ATOM 771 C C . HIS A 1 96 ? 12.736 0.734 -20.591 1.00 52.91 96 HIS A C 1
ATOM 773 O O . HIS A 1 96 ? 12.140 1.714 -20.121 1.00 52.91 96 HIS A O 1
ATOM 779 N N . PRO A 1 97 ? 12.815 -0.448 -19.944 1.00 56.28 97 PRO A N 1
ATOM 780 C CA . PRO A 1 97 ? 12.227 -0.673 -18.624 1.00 56.28 97 PRO A CA 1
ATOM 781 C C . PRO A 1 97 ? 12.569 0.494 -17.705 1.00 56.28 97 PRO A C 1
ATOM 783 O O . PRO A 1 97 ? 13.697 0.983 -17.771 1.00 56.28 97 PRO A O 1
ATOM 786 N N . PHE A 1 98 ? 11.590 0.958 -16.915 1.00 50.31 98 PHE A N 1
ATOM 787 C CA . PHE A 1 98 ? 11.691 2.133 -16.044 1.00 50.31 98 PHE A CA 1
ATOM 788 C C . PHE A 1 98 ? 13.081 2.224 -15.406 1.00 50.31 98 PHE A C 1
ATOM 790 O O . PHE A 1 98 ? 13.369 1.600 -14.385 1.00 50.31 98 PHE A O 1
ATOM 797 N N . HIS A 1 99 ? 13.965 3.015 -16.013 1.00 54.69 99 HIS A N 1
ATOM 798 C CA . HIS A 1 99 ? 15.249 3.296 -15.413 1.00 54.69 99 HIS A CA 1
ATOM 799 C C . HIS A 1 99 ? 14.940 4.189 -14.222 1.00 54.69 99 HIS A C 1
ATOM 801 O O . HIS A 1 99 ? 14.520 5.335 -14.399 1.00 54.69 99 HIS A O 1
ATOM 807 N N . ILE A 1 100 ? 15.111 3.658 -13.008 1.00 57.34 100 ILE A N 1
ATOM 808 C CA . ILE A 1 100 ? 15.127 4.490 -11.807 1.00 57.34 100 ILE A CA 1
ATOM 809 C C . ILE A 1 100 ? 16.116 5.614 -12.098 1.00 57.34 100 ILE A C 1
ATOM 811 O O . ILE A 1 100 ? 17.278 5.343 -12.421 1.00 57.34 100 ILE A O 1
ATOM 815 N N . ASP A 1 101 ? 15.632 6.856 -12.029 1.00 71.75 101 ASP A N 1
ATOM 816 C CA . ASP A 1 101 ? 16.455 8.036 -12.264 1.00 71.75 101 ASP A CA 1
ATOM 817 C C . ASP A 1 101 ? 17.771 7.876 -11.477 1.00 71.75 101 ASP A C 1
ATOM 819 O O . ASP A 1 101 ? 17.722 7.563 -10.282 1.00 71.75 101 ASP A O 1
ATOM 823 N N . PRO A 1 102 ? 18.950 8.035 -12.106 1.00 77.50 102 PRO A N 1
ATOM 824 C CA . PRO A 1 102 ? 20.226 7.791 -11.439 1.00 77.50 102 PRO A CA 1
ATOM 825 C C . PRO A 1 102 ? 20.400 8.577 -10.135 1.00 77.50 102 PRO A C 1
ATOM 827 O O . PRO A 1 102 ? 21.069 8.103 -9.219 1.00 77.50 102 PRO A O 1
ATOM 830 N N . VAL A 1 103 ? 19.781 9.757 -10.019 1.00 77.38 103 VAL A N 1
ATOM 831 C CA . VAL A 1 103 ? 19.757 10.550 -8.787 1.00 77.38 103 VAL A CA 1
ATOM 832 C C . VAL A 1 103 ? 18.937 9.842 -7.716 1.00 77.38 103 VAL A C 1
ATOM 834 O O . VAL A 1 103 ? 19.402 9.724 -6.585 1.00 77.38 103 VAL A O 1
ATOM 837 N N . VAL A 1 104 ? 17.752 9.334 -8.061 1.00 67.75 104 VAL A N 1
ATOM 838 C CA . VAL A 1 104 ? 16.898 8.566 -7.140 1.00 67.75 104 VAL A CA 1
ATOM 839 C C . VAL A 1 104 ? 17.590 7.271 -6.721 1.00 67.75 104 VAL A C 1
ATOM 841 O O . VAL A 1 104 ? 17.662 6.988 -5.526 1.00 67.75 104 VAL A O 1
ATOM 844 N N . LYS A 1 105 ? 18.174 6.531 -7.669 1.00 73.25 105 LYS A N 1
ATOM 845 C CA . LYS A 1 105 ? 18.940 5.310 -7.386 1.00 73.25 105 LYS A CA 1
ATOM 846 C C . LYS A 1 105 ? 20.101 5.589 -6.431 1.00 73.25 105 LYS A C 1
ATOM 848 O O . LYS A 1 105 ? 20.220 4.924 -5.408 1.00 73.25 105 LYS A O 1
ATOM 853 N N . ASN A 1 106 ? 20.891 6.625 -6.705 1.00 80.25 106 ASN A N 1
ATOM 854 C CA . ASN A 1 106 ? 22.004 7.030 -5.848 1.00 80.25 106 ASN A CA 1
ATOM 855 C C . ASN A 1 106 ? 21.528 7.455 -4.446 1.00 80.25 106 ASN A C 1
ATOM 857 O O . ASN A 1 106 ? 22.153 7.111 -3.448 1.00 80.25 106 ASN A O 1
ATOM 861 N N . GLN A 1 107 ? 20.397 8.162 -4.334 1.00 76.38 107 GLN A N 1
ATOM 862 C CA . GLN A 1 107 ? 19.815 8.484 -3.026 1.00 76.38 107 GLN A CA 1
ATOM 863 C C . GLN A 1 107 ? 19.387 7.223 -2.269 1.00 76.38 107 GLN A C 1
ATOM 865 O O . GLN A 1 107 ? 19.676 7.117 -1.080 1.00 76.38 107 GLN A O 1
ATOM 870 N N . ILE A 1 108 ? 18.756 6.251 -2.933 1.00 73.50 108 ILE A N 1
ATOM 871 C CA . ILE A 1 108 ? 18.397 4.967 -2.314 1.00 73.50 108 ILE A CA 1
ATOM 872 C C . ILE A 1 108 ? 19.659 4.245 -1.829 1.00 73.50 108 ILE A C 1
ATOM 874 O O . ILE A 1 108 ? 19.717 3.845 -0.671 1.00 73.50 108 ILE A O 1
ATOM 878 N N . GLU A 1 109 ? 20.690 4.138 -2.665 1.00 77.38 109 GLU A N 1
ATOM 879 C CA . GLU A 1 109 ? 21.951 3.466 -2.325 1.00 77.38 109 GLU A CA 1
ATOM 880 C C . GLU A 1 109 ? 22.697 4.152 -1.165 1.00 77.38 109 GLU A C 1
ATOM 882 O O . GLU A 1 109 ? 23.251 3.470 -0.302 1.00 77.38 109 GLU A O 1
ATOM 887 N N . ILE A 1 110 ? 22.670 5.489 -1.088 1.00 84.81 110 ILE A N 1
ATOM 888 C CA . ILE A 1 110 ? 23.267 6.260 0.016 1.00 84.81 110 ILE A CA 1
ATOM 889 C C . ILE A 1 110 ? 22.462 6.100 1.313 1.00 84.81 110 ILE A C 1
ATOM 891 O O . ILE A 1 110 ? 23.042 5.943 2.391 1.00 84.81 110 ILE A O 1
ATOM 895 N N . GLN A 1 111 ? 21.132 6.181 1.237 1.00 76.94 111 GLN A N 1
ATOM 896 C CA . GLN A 1 111 ? 20.272 6.250 2.421 1.00 76.94 111 GLN A CA 1
ATOM 897 C C . GLN A 1 111 ? 19.920 4.869 2.982 1.00 76.94 111 GLN A C 1
ATOM 899 O O . GLN A 1 111 ? 19.792 4.729 4.200 1.00 76.94 111 GLN A O 1
ATOM 904 N N . ALA A 1 112 ? 19.797 3.838 2.141 1.00 71.69 112 ALA A N 1
ATOM 905 C CA . ALA A 1 112 ? 19.373 2.503 2.564 1.00 71.69 112 ALA A CA 1
ATOM 906 C C . ALA A 1 112 ? 20.251 1.909 3.685 1.00 71.69 112 ALA A C 1
ATOM 908 O O . ALA A 1 112 ? 19.683 1.447 4.677 1.00 71.69 112 ALA A O 1
ATOM 909 N N . PRO A 1 113 ? 21.601 1.986 3.644 1.00 78.31 113 PRO A N 1
ATOM 910 C CA . PRO A 1 113 ? 22.438 1.504 4.744 1.00 78.31 113 PRO A CA 1
ATOM 911 C C . PRO A 1 113 ? 22.217 2.274 6.053 1.00 78.31 113 PRO A C 1
ATOM 913 O O . PRO A 1 113 ? 22.240 1.681 7.132 1.00 78.31 113 PRO A O 1
ATOM 916 N N . ILE A 1 114 ? 21.988 3.590 5.974 1.00 78.44 114 ILE A N 1
ATOM 917 C CA . ILE A 1 114 ? 21.768 4.460 7.142 1.00 78.44 114 ILE A CA 1
ATOM 918 C C . ILE A 1 114 ? 20.425 4.131 7.794 1.00 78.44 114 ILE A C 1
ATOM 920 O O . ILE A 1 114 ? 20.350 3.968 9.016 1.00 78.44 114 ILE A O 1
ATOM 924 N N . ILE A 1 115 ? 19.377 4.000 6.980 1.00 68.62 115 ILE A N 1
ATOM 925 C CA . ILE A 1 115 ? 18.034 3.617 7.422 1.00 68.62 115 ILE A CA 1
ATOM 926 C C . ILE A 1 115 ? 18.079 2.228 8.060 1.00 68.62 115 ILE A C 1
ATOM 928 O O . ILE A 1 115 ? 17.614 2.071 9.188 1.00 68.62 115 ILE A O 1
ATOM 932 N N . LEU A 1 116 ? 18.717 1.252 7.404 1.00 68.62 116 LEU A N 1
ATOM 933 C CA . LEU A 1 116 ? 18.858 -0.105 7.930 1.00 68.62 116 LEU A CA 1
ATOM 934 C C . LEU A 1 116 ? 19.602 -0.110 9.270 1.00 68.62 116 LEU A C 1
ATOM 936 O O . LEU A 1 116 ? 19.121 -0.695 10.235 1.00 68.62 116 LEU A O 1
ATOM 940 N N . GLN A 1 117 ? 20.732 0.593 9.391 1.00 72.25 117 GLN A N 1
ATOM 941 C CA . GLN A 1 117 ? 21.442 0.680 10.672 1.00 72.25 117 GLN A CA 1
ATOM 942 C C . GLN A 1 117 ? 20.629 1.368 11.768 1.00 72.25 117 GLN A C 1
ATOM 944 O O . GLN A 1 117 ? 20.711 0.975 12.933 1.00 72.25 117 GLN A O 1
ATOM 949 N N . THR A 1 118 ? 19.872 2.405 11.417 1.00 72.31 118 THR A N 1
ATOM 950 C CA . THR A 1 118 ? 19.008 3.117 12.365 1.00 72.31 118 THR A CA 1
ATOM 951 C C . THR A 1 118 ? 17.898 2.195 12.859 1.00 72.31 118 THR A C 1
ATOM 953 O O . THR A 1 118 ? 17.663 2.113 14.063 1.00 72.31 118 THR A O 1
ATOM 956 N N . TRP A 1 119 ? 17.293 1.427 11.953 1.00 58.41 119 TRP A N 1
ATOM 957 C CA . TRP A 1 119 ? 16.288 0.412 12.257 1.00 58.41 119 TRP A CA 1
ATOM 958 C C . TRP A 1 119 ? 16.826 -0.696 13.174 1.00 58.41 119 TRP A C 1
ATOM 960 O O . TRP A 1 119 ? 16.226 -1.009 14.203 1.00 58.41 119 TRP A O 1
ATOM 970 N N . LEU A 1 120 ? 18.004 -1.242 12.856 1.00 64.75 120 LEU A N 1
ATOM 971 C CA . LEU A 1 120 ? 18.679 -2.269 13.659 1.00 64.75 120 LEU A CA 1
ATOM 972 C C . LEU A 1 120 ? 19.039 -1.781 15.071 1.00 64.75 120 LEU A C 1
ATOM 974 O O . LEU A 1 120 ? 19.015 -2.559 16.018 1.00 64.75 120 LEU A O 1
ATOM 978 N N . LYS A 1 121 ? 19.371 -0.494 15.229 1.00 67.88 121 LYS A N 1
ATOM 979 C CA . LYS A 1 121 ? 19.656 0.114 16.542 1.00 67.88 121 LYS A CA 1
ATOM 980 C C . LYS A 1 121 ? 18.389 0.440 17.336 1.00 67.88 121 LYS A C 1
ATOM 982 O O . LYS A 1 121 ? 18.442 0.466 18.562 1.00 67.88 121 LYS A O 1
ATOM 987 N N . ALA A 1 122 ? 17.286 0.735 16.648 1.00 62.94 122 ALA A N 1
ATOM 988 C CA . ALA A 1 122 ? 16.007 1.096 17.256 1.00 62.94 122 ALA A CA 1
ATOM 989 C C . ALA A 1 122 ? 15.152 -0.123 17.655 1.00 62.94 122 ALA A C 1
ATOM 991 O O . ALA A 1 122 ? 14.243 0.009 18.474 1.00 62.94 122 ALA A O 1
ATOM 992 N N . THR A 1 123 ? 15.427 -1.305 17.097 1.00 50.72 123 THR A N 1
ATOM 993 C CA . THR A 1 123 ? 14.712 -2.550 17.413 1.00 50.72 123 THR A CA 1
ATOM 994 C C . THR A 1 123 ? 15.220 -3.183 18.719 1.00 50.72 123 THR A C 1
ATOM 996 O O . THR A 1 123 ? 16.392 -3.080 19.076 1.00 50.72 123 THR A O 1
ATOM 999 N N . CYS A 1 124 ? 14.308 -3.790 19.495 1.00 49.41 124 CYS A N 1
ATOM 1000 C CA . CYS A 1 124 ? 14.592 -4.351 20.822 1.00 49.41 124 CYS A CA 1
ATOM 1001 C C . CYS A 1 124 ? 15.766 -5.359 20.813 1.00 49.41 124 CYS A C 1
ATOM 1003 O O . CYS A 1 124 ? 15.878 -6.133 19.865 1.00 49.41 124 CYS A O 1
ATOM 1005 N N . PRO A 1 125 ? 16.551 -5.477 21.909 1.00 50.72 125 PRO A N 1
ATOM 1006 C CA . PRO A 1 125 ? 17.717 -6.376 22.008 1.00 50.72 125 PRO A CA 1
ATOM 1007 C C . PRO A 1 125 ? 17.439 -7.874 21.777 1.00 50.72 125 PRO A C 1
ATOM 1009 O O . PRO A 1 125 ? 18.372 -8.670 21.701 1.00 50.72 125 PRO A O 1
ATOM 1012 N N . SER A 1 126 ? 16.169 -8.280 21.727 1.00 52.22 126 SER A N 1
ATOM 1013 C CA . SER A 1 126 ? 15.730 -9.650 21.452 1.00 52.22 126 SER A CA 1
ATOM 1014 C C . SER A 1 126 ? 15.518 -9.948 19.964 1.00 52.22 126 SER A C 1
ATOM 1016 O O . SER A 1 126 ? 15.304 -11.107 19.613 1.00 52.22 126 SER A O 1
ATOM 1018 N N . TRP A 1 127 ? 15.563 -8.939 19.091 1.00 44.03 127 TRP A N 1
ATOM 1019 C CA . TRP A 1 127 ? 15.421 -9.128 17.652 1.00 44.03 127 TRP A CA 1
ATOM 1020 C C . TRP A 1 127 ? 16.776 -9.519 17.047 1.00 44.03 127 TRP A C 1
ATOM 1022 O O . TRP A 1 127 ? 17.767 -8.803 17.185 1.00 44.03 127 TRP A O 1
ATOM 1032 N N . LYS A 1 128 ? 16.827 -10.682 16.392 1.00 47.03 128 LYS A N 1
ATOM 1033 C CA . LYS A 1 128 ? 17.949 -11.096 15.545 1.00 47.03 128 LYS A CA 1
ATOM 1034 C C . LYS A 1 128 ? 17.460 -11.102 14.094 1.00 47.03 128 LYS A C 1
ATOM 1036 O O . LYS A 1 128 ? 16.416 -11.713 13.855 1.00 47.03 128 LYS A O 1
ATOM 1041 N N . PRO A 1 129 ? 18.179 -10.483 13.141 1.00 45.69 129 PRO A N 1
ATOM 1042 C CA . PRO A 1 129 ? 17.904 -10.711 11.728 1.00 45.69 129 PRO A CA 1
ATOM 1043 C C . PRO A 1 129 ? 18.081 -12.206 11.438 1.00 45.69 129 PRO A C 1
ATOM 1045 O O . PRO A 1 129 ? 19.015 -12.827 11.950 1.00 45.69 129 PRO A O 1
ATOM 1048 N N . LEU A 1 130 ? 17.153 -12.790 10.676 1.00 47.09 130 LEU A N 1
ATOM 1049 C CA . LEU A 1 130 ? 17.171 -14.220 10.354 1.00 47.09 130 LEU A CA 1
ATOM 1050 C C . LEU A 1 130 ? 18.248 -14.596 9.330 1.00 47.09 130 LEU A C 1
ATOM 1052 O O . LEU A 1 130 ? 18.525 -15.780 9.199 1.00 47.09 130 LEU A O 1
ATOM 1056 N N . ASP A 1 131 ? 18.903 -13.626 8.690 1.00 43.28 131 ASP A N 1
ATOM 1057 C CA . ASP A 1 131 ? 20.056 -13.892 7.839 1.00 43.28 131 ASP A CA 1
ATOM 1058 C C . ASP A 1 131 ? 21.056 -12.734 7.845 1.00 43.28 131 ASP A C 1
ATOM 1060 O O . ASP A 1 131 ? 20.686 -11.558 7.800 1.00 43.28 131 ASP A O 1
ATOM 1064 N N . THR A 1 132 ? 22.340 -13.082 7.924 1.00 45.19 132 T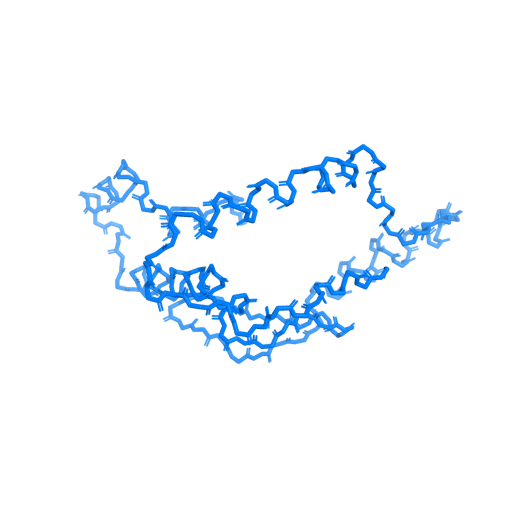HR A N 1
ATOM 1065 C CA . THR A 1 132 ? 23.474 -12.174 7.677 1.00 45.19 132 THR A CA 1
ATOM 1066 C C . THR A 1 132 ? 23.902 -12.172 6.215 1.00 45.19 132 THR A C 1
ATOM 1068 O O . THR A 1 132 ? 24.844 -11.461 5.859 1.00 45.19 132 THR A O 1
ATOM 1071 N N . ASP A 1 133 ? 23.238 -12.962 5.377 1.00 43.78 133 ASP A N 1
ATOM 1072 C CA . ASP A 1 133 ? 23.620 -13.096 3.988 1.00 43.78 133 ASP A CA 1
ATOM 1073 C C . ASP A 1 133 ? 23.061 -11.933 3.168 1.00 43.78 133 ASP A C 1
ATOM 1075 O O . ASP A 1 133 ? 21.935 -11.464 3.336 1.00 43.78 133 ASP A O 1
ATOM 1079 N N . THR A 1 134 ? 23.950 -11.407 2.333 1.00 42.91 134 THR A N 1
ATOM 1080 C CA . THR A 1 134 ? 23.778 -10.260 1.447 1.00 42.91 134 THR A CA 1
ATOM 1081 C C . THR A 1 134 ? 22.371 -10.162 0.870 1.00 42.91 134 THR A C 1
ATOM 1083 O O . THR A 1 134 ? 21.944 -11.035 0.114 1.00 42.91 134 THR A O 1
ATOM 1086 N N . VAL A 1 135 ? 21.695 -9.042 1.156 1.00 39.25 135 VAL A N 1
ATOM 1087 C CA . VAL A 1 135 ? 20.532 -8.584 0.390 1.00 39.25 135 VAL A CA 1
ATOM 1088 C C . VAL A 1 135 ? 20.967 -8.525 -1.069 1.00 39.25 135 VAL A C 1
ATOM 1090 O O . VAL A 1 135 ? 21.721 -7.639 -1.473 1.00 39.25 135 VAL A O 1
ATOM 1093 N N . THR A 1 136 ? 20.555 -9.522 -1.842 1.00 35.25 136 THR A N 1
ATOM 1094 C CA . THR A 1 136 ? 20.810 -9.546 -3.275 1.00 35.25 136 THR A CA 1
ATOM 1095 C C . THR A 1 136 ? 19.775 -8.613 -3.878 1.00 35.25 136 THR A C 1
ATOM 1097 O O . THR A 1 136 ? 18.600 -8.955 -3.970 1.00 35.25 136 THR A O 1
ATOM 1100 N N . VAL A 1 137 ? 20.192 -7.389 -4.195 1.00 31.88 137 VAL A N 1
ATOM 1101 C CA . VAL A 1 137 ? 19.388 -6.492 -5.023 1.00 31.88 137 VAL A CA 1
ATOM 1102 C C . VAL A 1 137 ? 19.431 -7.093 -6.422 1.00 31.88 137 VAL A C 1
ATOM 1104 O O . VAL A 1 137 ? 20.484 -7.085 -7.061 1.00 31.88 137 VAL A O 1
ATOM 1107 N N . PHE A 1 138 ? 18.329 -7.704 -6.852 1.00 28.62 138 PHE A N 1
ATOM 1108 C CA . PHE A 1 138 ? 18.202 -8.151 -8.233 1.00 28.62 138 PHE A CA 1
ATOM 1109 C C . PHE A 1 138 ? 18.224 -6.916 -9.153 1.00 28.62 138 PHE A C 1
ATOM 1111 O O . PHE A 1 138 ? 17.649 -5.890 -8.776 1.00 28.62 138 PHE A O 1
ATOM 1118 N N . PRO A 1 139 ? 18.973 -6.975 -10.271 1.00 35.75 139 PRO A N 1
ATOM 1119 C CA . PRO A 1 139 ? 19.086 -5.869 -11.217 1.00 35.75 139 PRO A CA 1
ATOM 1120 C C . PRO A 1 139 ? 17.753 -5.516 -11.875 1.00 35.75 139 PRO A C 1
ATOM 1122 O O . PRO A 1 139 ? 16.925 -6.435 -12.056 1.00 35.75 139 PRO A O 1
#